Protein AF-A0A0G1RE89-F1 (afdb_monomer_lite)

Sequence (58 aa):
MAREVVRFIQEMRKEAGYEVDNRIKIWYNGLSEVFSGFGELISKETLADGLNEGKSAD

Secondary structure (DSSP, 8-state):
-HHHHHHHHHHHHHHTT--TT--EEEEESS-HHHHHHHHHHHHHHHTEEEEEES----

Structure (mmCIF, N/CA/C/O backbone):
data_AF-A0A0G1RE89-F1
#
_entry.id   AF-A0A0G1RE89-F1
#
loop_
_atom_site.group_PDB
_atom_site.id
_atom_site.type_symbol
_atom_site.label_atom_id
_atom_site.label_alt_id
_atom_site.label_comp_id
_atom_site.label_asym_id
_atom_site.label_entity_id
_atom_site.label_seq_id
_atom_site.pdbx_PDB_ins_code
_atom_site.Cartn_x
_atom_site.Cartn_y
_atom_site.Cartn_z
_atom_site.occupancy
_atom_site.B_iso_or_equiv
_atom_site.auth_seq_id
_atom_site.auth_comp_id
_atom_site.auth_asym_id
_atom_site.auth_atom_id
_atom_site.pdbx_PDB_model_num
ATOM 1 N N . MET A 1 1 ? 3.647 9.327 12.639 1.00 79.94 1 MET A N 1
ATOM 2 C CA . MET A 1 1 ? 2.661 8.244 12.443 1.00 79.94 1 MET A CA 1
ATOM 3 C C . MET A 1 1 ? 2.508 7.891 10.960 1.00 79.94 1 MET A C 1
ATOM 5 O O . MET A 1 1 ? 3.337 7.135 10.480 1.00 79.94 1 MET A O 1
ATOM 9 N N . ALA A 1 2 ? 1.582 8.463 10.173 1.00 89.19 2 ALA A N 1
ATOM 10 C CA . ALA A 1 2 ? 1.379 8.035 8.769 1.00 89.19 2 ALA A CA 1
ATOM 11 C C . ALA A 1 2 ? 2.630 8.154 7.868 1.00 89.19 2 ALA A C 1
ATOM 13 O O . ALA A 1 2 ? 2.951 7.239 7.117 1.00 89.19 2 ALA A O 1
ATOM 14 N N . ARG A 1 3 ? 3.395 9.249 7.996 1.00 92.94 3 ARG A N 1
ATOM 15 C CA . ARG A 1 3 ? 4.658 9.440 7.253 1.00 92.94 3 ARG A CA 1
ATOM 16 C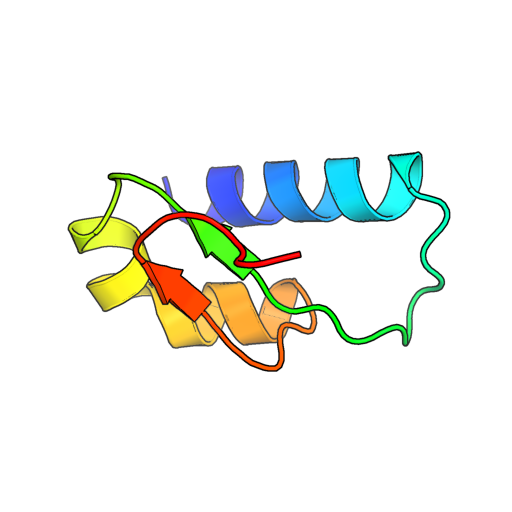 C . ARG A 1 3 ? 5.734 8.406 7.602 1.00 92.94 3 ARG A C 1
ATOM 18 O O . ARG A 1 3 ? 6.539 8.064 6.745 1.00 92.94 3 ARG A O 1
ATOM 25 N N . GLU A 1 4 ? 5.754 7.918 8.840 1.00 95.38 4 GLU A N 1
ATOM 26 C CA . GLU A 1 4 ? 6.713 6.891 9.271 1.00 95.38 4 GLU A CA 1
ATOM 27 C C . GLU A 1 4 ? 6.335 5.527 8.698 1.00 95.38 4 GLU A C 1
ATOM 29 O O . GLU A 1 4 ? 7.213 4.815 8.227 1.00 95.38 4 GLU A O 1
ATOM 34 N N . VAL A 1 5 ? 5.035 5.211 8.639 1.00 94.62 5 VAL A N 1
ATOM 35 C CA . VAL A 1 5 ? 4.529 4.005 7.962 1.00 94.62 5 VAL A CA 1
ATOM 36 C C . VAL A 1 5 ? 4.910 4.019 6.482 1.00 94.62 5 VAL A C 1
ATOM 38 O O . VAL A 1 5 ? 5.469 3.044 5.987 1.00 94.62 5 VAL A O 1
ATOM 41 N N . VAL A 1 6 ? 4.694 5.142 5.787 1.00 96.06 6 VAL A N 1
ATOM 42 C CA . VAL A 1 6 ? 5.106 5.298 4.380 1.00 96.06 6 VAL A CA 1
ATOM 43 C C . VAL A 1 6 ? 6.611 5.097 4.226 1.00 96.06 6 VAL A C 1
ATOM 45 O O . VAL A 1 6 ? 7.038 4.350 3.350 1.00 96.06 6 VAL A O 1
ATOM 48 N N . ARG A 1 7 ? 7.421 5.724 5.089 1.00 96.81 7 ARG A N 1
ATOM 49 C CA . ARG A 1 7 ? 8.879 5.579 5.054 1.00 96.81 7 ARG A CA 1
ATOM 50 C C . ARG A 1 7 ? 9.305 4.121 5.229 1.00 96.81 7 ARG A C 1
ATOM 52 O O . ARG A 1 7 ? 10.105 3.644 4.434 1.00 96.81 7 ARG A O 1
ATOM 59 N N . PHE A 1 8 ? 8.746 3.430 6.217 1.00 95.56 8 PHE A N 1
ATOM 60 C CA . PHE A 1 8 ? 9.057 2.029 6.488 1.00 95.56 8 PHE A CA 1
ATOM 61 C C . PHE A 1 8 ? 8.713 1.133 5.291 1.00 95.56 8 PHE A C 1
ATOM 63 O O . PHE A 1 8 ? 9.536 0.335 4.853 1.00 95.56 8 PHE A O 1
ATOM 70 N N . ILE A 1 9 ? 7.537 1.320 4.685 1.00 95.31 9 ILE A N 1
ATOM 71 C CA . ILE A 1 9 ? 7.137 0.572 3.483 1.00 95.31 9 ILE A CA 1
ATOM 72 C C . ILE A 1 9 ? 8.068 0.868 2.305 1.00 95.31 9 ILE A C 1
ATOM 74 O O . ILE A 1 9 ? 8.433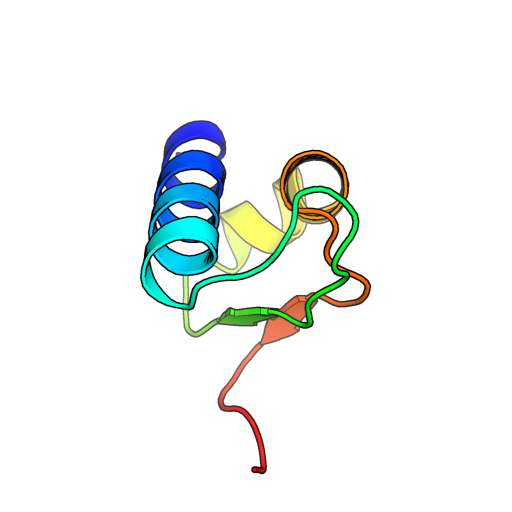 -0.042 1.565 1.00 95.31 9 ILE A O 1
ATOM 78 N N . GLN A 1 10 ? 8.483 2.121 2.129 1.00 95.38 10 GLN A N 1
ATOM 79 C CA . GLN A 1 10 ? 9.395 2.496 1.051 1.00 95.38 10 GLN A CA 1
ATOM 80 C C . GLN A 1 10 ? 10.812 1.946 1.234 1.00 95.38 10 GLN A C 1
ATOM 82 O O . GLN A 1 10 ? 11.469 1.605 0.251 1.00 95.38 10 GLN A O 1
ATOM 87 N N . GLU A 1 11 ? 11.291 1.843 2.472 1.00 96.31 11 GLU A N 1
ATOM 88 C CA . GLU A 1 11 ? 12.552 1.168 2.788 1.00 96.31 11 GLU A CA 1
ATOM 89 C C . GLU A 1 11 ? 12.446 -0.332 2.463 1.00 96.31 11 GL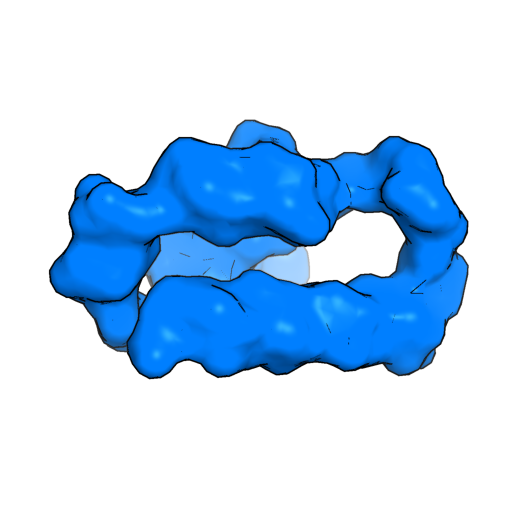U A C 1
ATOM 91 O O . GLU A 1 11 ? 13.258 -0.832 1.685 1.00 96.31 11 GLU A O 1
ATOM 96 N N . MET A 1 12 ? 11.369 -1.004 2.896 1.00 94.50 12 MET A N 1
ATOM 97 C CA . MET A 1 12 ? 11.108 -2.407 2.536 1.00 94.50 12 MET A CA 1
ATOM 98 C C . MET A 1 12 ? 11.033 -2.629 1.017 1.00 94.50 12 MET A C 1
ATOM 100 O O . MET A 1 12 ? 11.552 -3.624 0.515 1.00 94.50 12 MET A O 1
ATOM 104 N N . ARG A 1 13 ? 10.422 -1.702 0.259 1.00 94.38 13 ARG A N 1
ATOM 105 C CA . ARG A 1 13 ? 10.359 -1.796 -1.210 1.00 94.38 13 ARG A CA 1
ATOM 106 C C . ARG A 1 13 ? 11.749 -1.835 -1.841 1.00 94.38 13 ARG A C 1
ATOM 108 O O . ARG A 1 13 ? 11.995 -2.642 -2.733 1.00 94.38 13 ARG A O 1
ATOM 115 N N . LYS A 1 14 ? 12.651 -0.977 -1.365 1.00 94.19 14 LYS A N 1
ATOM 116 C CA . LYS A 1 14 ? 14.031 -0.905 -1.857 1.00 94.19 14 LYS A CA 1
ATOM 117 C C . LYS A 1 14 ? 14.826 -2.150 -1.487 1.00 94.19 14 LYS A C 1
ATOM 119 O O . LYS A 1 14 ? 15.535 -2.678 -2.334 1.00 94.19 14 LYS A O 1
ATOM 124 N N . GLU A 1 15 ? 14.692 -2.626 -0.251 1.00 95.31 15 GLU A N 1
ATOM 125 C CA . GLU A 1 15 ? 15.384 -3.831 0.225 1.00 95.31 15 GLU A CA 1
ATOM 126 C C . GLU A 1 15 ? 14.951 -5.089 -0.534 1.00 95.31 15 GLU A C 1
ATOM 128 O O . GLU A 1 15 ? 15.782 -5.941 -0.840 1.00 95.31 15 GLU A O 1
ATOM 133 N N . ALA A 1 16 ? 13.671 -5.177 -0.900 1.00 92.94 16 ALA A N 1
ATOM 134 C CA . ALA A 1 16 ? 13.140 -6.255 -1.729 1.00 92.94 16 ALA A CA 1
ATOM 135 C C . ALA A 1 16 ? 13.489 -6.121 -3.227 1.00 92.94 16 ALA A C 1
ATOM 137 O O . ALA A 1 16 ? 13.159 -7.014 -4.005 1.00 92.94 16 ALA A O 1
ATOM 138 N N . GLY A 1 17 ? 14.146 -5.031 -3.643 1.00 94.38 17 GLY A N 1
ATOM 139 C CA . GLY A 1 17 ? 14.541 -4.801 -5.034 1.00 94.38 17 GLY A CA 1
ATOM 140 C C . GLY A 1 17 ? 13.385 -4.433 -5.967 1.00 94.38 17 GLY A C 1
ATOM 141 O O . GLY A 1 17 ? 13.488 -4.669 -7.167 1.00 94.38 17 GLY A O 1
ATOM 142 N N . TYR A 1 18 ? 12.286 -3.879 -5.442 1.00 92.31 18 TYR A N 1
ATOM 143 C CA . TYR A 1 18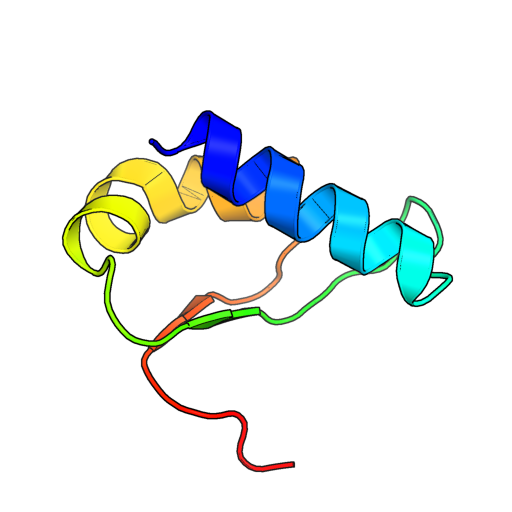 ? 11.195 -3.390 -6.284 1.00 92.31 18 TYR A CA 1
ATOM 144 C C . TYR A 1 18 ? 11.618 -2.144 -7.064 1.00 92.31 18 TYR A C 1
ATOM 146 O O . TYR A 1 18 ? 12.152 -1.186 -6.499 1.00 92.31 18 TYR A O 1
ATOM 154 N N . GLU A 1 19 ? 11.273 -2.124 -8.346 1.00 91.06 19 GLU A N 1
ATOM 155 C CA . GLU A 1 19 ? 11.427 -0.947 -9.194 1.00 91.06 19 GLU A CA 1
ATOM 156 C C . GLU A 1 19 ? 10.403 0.142 -8.837 1.00 91.06 19 GLU A C 1
ATOM 158 O O . GLU A 1 19 ? 9.412 -0.071 -8.120 1.00 91.06 19 GLU A O 1
ATOM 163 N N . VAL A 1 20 ? 10.650 1.356 -9.337 1.00 85.81 20 VAL A N 1
ATOM 164 C CA . VAL A 1 20 ? 9.875 2.550 -8.964 1.00 85.81 20 VAL A CA 1
ATOM 165 C C . VAL A 1 20 ? 8.385 2.415 -9.283 1.00 85.81 20 VAL A C 1
ATOM 167 O O . VAL A 1 20 ? 7.563 2.938 -8.535 1.00 85.81 20 VAL A O 1
ATOM 170 N N . ASP A 1 21 ? 8.033 1.698 -10.348 1.00 92.50 21 ASP A N 1
ATOM 171 C CA . ASP A 1 21 ? 6.669 1.533 -10.859 1.00 92.50 21 ASP A CA 1
ATOM 172 C C . ASP A 1 21 ? 5.960 0.273 -10.342 1.00 92.50 21 ASP A C 1
ATOM 174 O O . ASP A 1 21 ? 4.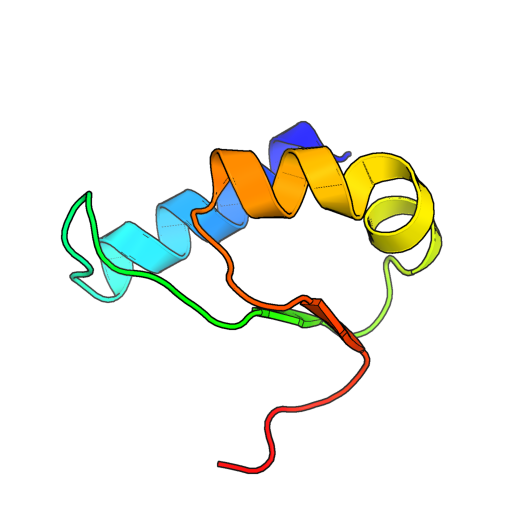772 0.073 -10.610 1.00 92.50 21 ASP A O 1
ATOM 178 N N . ASN A 1 22 ? 6.669 -0.568 -9.586 1.00 95.19 22 ASN A N 1
ATOM 179 C CA . ASN A 1 22 ? 6.120 -1.817 -9.093 1.00 95.19 22 ASN A CA 1
ATOM 180 C C . ASN A 1 22 ? 4.994 -1.540 -8.094 1.00 95.19 22 ASN A C 1
ATOM 182 O O . ASN A 1 22 ? 5.153 -0.787 -7.126 1.00 95.19 22 ASN A O 1
ATOM 186 N N . ARG A 1 23 ? 3.849 -2.180 -8.343 1.00 95.00 23 ARG A N 1
ATOM 187 C CA . ARG A 1 23 ? 2.694 -2.168 -7.451 1.00 95.00 23 ARG A CA 1
ATOM 188 C C . ARG A 1 23 ? 2.815 -3.267 -6.411 1.00 95.00 23 ARG A C 1
ATOM 190 O O . ARG A 1 23 ? 3.262 -4.369 -6.718 1.00 95.00 23 ARG A O 1
ATOM 197 N N . ILE A 1 24 ? 2.391 -2.964 -5.189 1.00 94.44 24 ILE A N 1
ATOM 198 C CA . ILE A 1 24 ? 2.441 -3.905 -4.066 1.00 94.44 24 ILE A CA 1
ATOM 199 C C . ILE A 1 24 ? 1.063 -4.093 -3.440 1.00 94.44 24 ILE A C 1
ATOM 201 O O . ILE A 1 24 ? 0.171 -3.258 -3.569 1.00 94.44 24 ILE A O 1
ATOM 205 N N . LYS A 1 25 ? 0.897 -5.187 -2.703 1.00 94.69 25 LYS A N 1
ATOM 206 C CA . LYS A 1 25 ? -0.192 -5.344 -1.739 1.00 94.69 25 LYS A CA 1
ATOM 207 C C . LYS A 1 25 ? 0.408 -5.296 -0.346 1.00 94.69 25 LYS A C 1
ATOM 209 O O . LYS A 1 25 ? 1.461 -5.881 -0.104 1.00 94.69 25 LYS A O 1
ATOM 214 N N . ILE A 1 26 ? -0.248 -4.575 0.551 1.00 94.38 26 ILE A N 1
ATOM 215 C CA . ILE A 1 26 ? 0.207 -4.429 1.928 1.00 94.38 26 ILE A CA 1
ATOM 216 C C . ILE A 1 26 ? -0.714 -5.250 2.815 1.00 94.38 26 ILE A C 1
ATOM 218 O O . ILE A 1 26 ? -1.938 -5.115 2.747 1.00 94.38 26 ILE A O 1
ATOM 222 N N . TRP A 1 27 ? -0.101 -6.062 3.670 1.00 94.44 27 TRP A N 1
ATOM 223 C CA . TRP A 1 27 ? -0.760 -6.696 4.801 1.00 94.44 27 TRP A CA 1
ATOM 224 C C . TRP A 1 27 ? -0.204 -6.104 6.086 1.00 94.44 27 TRP A C 1
ATOM 226 O O . TRP A 1 27 ? 1.012 -5.964 6.228 1.00 94.44 27 TRP A O 1
ATOM 236 N N . TYR A 1 28 ? -1.085 -5.729 7.004 1.00 92.88 28 TYR A N 1
ATOM 237 C CA . TYR A 1 28 ? -0.700 -5.117 8.269 1.00 92.88 28 TYR A CA 1
ATOM 238 C C . TYR A 1 28 ? -1.464 -5.746 9.431 1.00 92.88 28 TYR A C 1
ATOM 240 O O . TYR A 1 28 ? -2.605 -6.173 9.288 1.00 92.88 28 TYR A O 1
ATOM 248 N N . ASN A 1 29 ? -0.843 -5.778 10.607 1.00 93.38 29 ASN A N 1
ATOM 249 C CA . ASN A 1 29 ? -1.496 -6.195 11.842 1.00 93.38 29 ASN A CA 1
ATOM 250 C C . ASN A 1 29 ? -1.339 -5.089 12.891 1.00 93.38 29 ASN A C 1
ATOM 252 O O . ASN A 1 29 ? -0.215 -4.679 13.187 1.00 93.38 29 ASN A O 1
ATOM 256 N N . GLY A 1 30 ? -2.456 -4.605 13.437 1.00 90.31 30 GLY A N 1
ATOM 257 C CA . GLY A 1 30 ? -2.496 -3.407 14.279 1.00 90.31 30 GLY A CA 1
ATOM 258 C C . GLY A 1 30 ? -2.413 -2.105 13.474 1.00 90.31 30 GLY A C 1
ATOM 259 O O . GLY A 1 30 ? -2.465 -2.109 12.250 1.00 90.31 30 GLY A O 1
ATOM 260 N N . LEU A 1 31 ? -2.299 -0.964 14.162 1.00 90.75 31 LEU A N 1
ATOM 261 C CA . LEU A 1 31 ? -2.317 0.376 13.543 1.00 90.75 31 LEU A CA 1
ATOM 262 C C . LEU A 1 31 ? -3.588 0.667 12.715 1.00 90.75 31 LEU A C 1
ATOM 264 O O . LEU A 1 31 ? -3.565 1.528 11.833 1.00 90.75 31 LEU A O 1
ATOM 268 N N . SER A 1 32 ? -4.703 -0.007 13.008 1.00 91.38 32 SER A N 1
ATOM 269 C CA . SER A 1 32 ? -5.946 0.079 12.232 1.00 91.38 32 SER A CA 1
ATOM 270 C C . SER A 1 32 ? -6.475 1.518 12.148 1.00 91.38 32 SER A C 1
ATOM 272 O O . SER A 1 32 ? -6.931 1.937 11.091 1.00 91.38 32 SER A O 1
ATOM 274 N N . GLU A 1 33 ? -6.313 2.329 13.201 1.00 93.00 33 GLU A N 1
ATOM 275 C CA . GLU A 1 33 ? -6.655 3.763 13.185 1.00 93.00 33 GLU A CA 1
ATOM 276 C C . GLU A 1 33 ? -5.837 4.561 12.154 1.00 93.00 33 GLU A C 1
ATOM 278 O O . GLU A 1 33 ? -6.360 5.453 11.486 1.00 93.00 33 GLU A O 1
ATOM 283 N N . VAL A 1 34 ? -4.556 4.221 11.974 1.00 93.81 34 VAL A N 1
ATOM 284 C CA . VAL A 1 34 ? -3.668 4.890 11.013 1.00 93.81 34 VAL A CA 1
ATOM 285 C C . VAL A 1 34 ? -4.024 4.482 9.588 1.00 93.81 34 VAL A C 1
ATOM 287 O O . VAL A 1 34 ? -4.147 5.349 8.724 1.00 93.81 34 VAL A O 1
ATOM 290 N N . PHE A 1 35 ? -4.221 3.188 9.333 1.00 93.75 35 PHE A N 1
ATOM 291 C CA . PHE A 1 35 ? -4.611 2.704 8.007 1.00 93.75 35 PHE A CA 1
ATOM 292 C C . PHE A 1 35 ? -6.037 3.132 7.633 1.00 93.75 35 PHE A C 1
ATOM 294 O O . PHE A 1 35 ? -6.280 3.464 6.476 1.00 93.75 35 PHE A O 1
ATOM 301 N N . SER A 1 36 ? -6.953 3.237 8.600 1.00 93.25 36 SER A N 1
ATOM 302 C CA . SER A 1 36 ? -8.302 3.763 8.371 1.00 93.25 36 SER A CA 1
ATOM 303 C C . SER A 1 36 ? -8.306 5.269 8.099 1.00 93.25 36 SER A C 1
ATOM 305 O O . SER A 1 36 ? -9.074 5.723 7.257 1.00 93.25 36 SER A O 1
ATOM 307 N N . GLY A 1 37 ? -7.483 6.056 8.801 1.00 95.06 37 GLY A N 1
ATOM 308 C CA . GLY A 1 37 ? -7.450 7.516 8.647 1.00 95.06 37 GLY A CA 1
ATOM 309 C C . GLY A 1 37 ? -6.574 8.014 7.493 1.00 95.06 37 GLY A C 1
ATOM 310 O O . GLY A 1 37 ? -6.838 9.073 6.929 1.00 95.06 37 GLY A O 1
ATOM 311 N N . PHE A 1 38 ? -5.530 7.264 7.130 1.00 96.38 38 PHE A N 1
ATOM 312 C CA . PHE A 1 38 ? -4.518 7.675 6.150 1.00 96.38 38 PHE A CA 1
ATOM 313 C C . PHE A 1 38 ? -4.312 6.660 5.018 1.00 96.38 38 PHE A C 1
ATOM 315 O O . PHE A 1 38 ? -3.334 6.770 4.279 1.00 96.38 38 PHE A O 1
ATOM 322 N N . GLY A 1 39 ? -5.206 5.682 4.857 1.00 95.19 39 GLY A N 1
ATOM 323 C CA . GLY A 1 39 ? -5.053 4.598 3.884 1.00 95.19 39 GLY A CA 1
ATOM 324 C C . GLY A 1 39 ? -4.865 5.072 2.442 1.00 95.19 39 GLY A C 1
ATOM 325 O O . GLY A 1 39 ? -4.030 4.525 1.725 1.00 95.19 39 GLY A O 1
ATOM 326 N N . GLU A 1 40 ? -5.558 6.135 2.026 1.00 96.00 40 GLU A N 1
ATOM 327 C CA . GLU A 1 40 ? -5.394 6.712 0.684 1.00 96.00 40 GLU A CA 1
ATOM 328 C C . GLU A 1 40 ? -3.992 7.308 0.485 1.00 96.00 40 GLU A C 1
ATOM 330 O O . GLU A 1 40 ? -3.329 7.027 -0.514 1.00 96.00 40 GLU A O 1
ATOM 335 N N . LEU A 1 41 ? -3.500 8.068 1.472 1.00 96.25 41 LEU A N 1
ATOM 336 C CA . LEU A 1 41 ? -2.146 8.624 1.457 1.00 96.25 41 LEU A CA 1
ATOM 337 C C . LEU A 1 41 ? -1.101 7.505 1.429 1.00 96.25 41 LEU A C 1
ATOM 339 O O . LEU A 1 41 ? -0.189 7.544 0.610 1.00 96.25 41 LEU A O 1
ATOM 343 N N . ILE A 1 42 ? -1.244 6.503 2.299 1.00 96.31 42 ILE A N 1
ATOM 344 C CA . ILE A 1 42 ? -0.315 5.372 2.367 1.00 96.31 42 ILE A CA 1
ATOM 345 C C . ILE A 1 42 ? -0.304 4.632 1.031 1.00 96.31 42 ILE A C 1
ATOM 347 O O . ILE A 1 42 ? 0.772 4.403 0.485 1.00 96.31 42 ILE A O 1
ATOM 351 N N . SER A 1 43 ? -1.470 4.317 0.466 1.00 96.31 43 SER A N 1
ATOM 352 C CA . SER A 1 43 ? -1.567 3.582 -0.801 1.00 96.31 43 SER A CA 1
ATOM 353 C C . SER A 1 43 ? -0.942 4.352 -1.956 1.00 96.31 43 SER A C 1
ATOM 355 O O . SER A 1 43 ? -0.140 3.798 -2.706 1.00 96.31 43 SER A O 1
ATOM 357 N N . LYS A 1 44 ? -1.241 5.649 -2.069 1.00 96.19 44 LYS A N 1
ATOM 358 C CA . LYS A 1 44 ? -0.686 6.503 -3.119 1.00 96.19 44 LYS A CA 1
ATOM 359 C C . LYS A 1 44 ? 0.831 6.616 -3.012 1.00 96.19 44 LYS A C 1
ATOM 361 O O . LYS A 1 44 ? 1.530 6.389 -3.995 1.00 96.19 44 LYS A O 1
ATOM 366 N N . GLU A 1 45 ? 1.332 6.933 -1.823 1.00 95.81 45 GLU A N 1
ATOM 367 C CA . GLU A 1 45 ? 2.759 7.163 -1.610 1.00 95.81 45 GLU A CA 1
ATOM 368 C C . GLU A 1 45 ? 3.572 5.875 -1.693 1.00 95.81 45 GLU A C 1
ATOM 370 O O . GLU A 1 45 ? 4.765 5.955 -1.940 1.00 95.81 45 GLU A O 1
ATOM 375 N 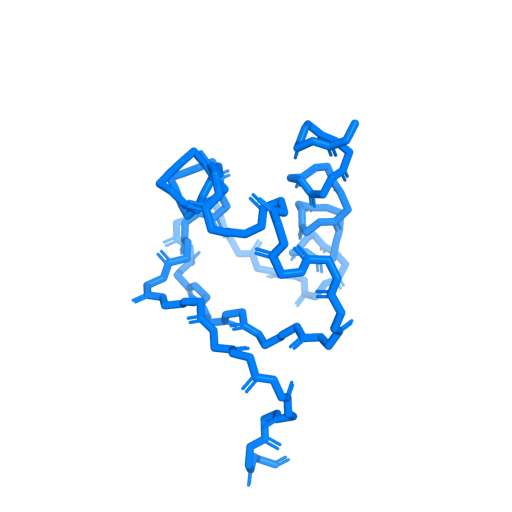N . THR A 1 46 ? 2.964 4.698 -1.510 1.00 95.69 46 THR A N 1
ATOM 376 C CA . THR A 1 46 ? 3.655 3.395 -1.557 1.00 95.69 46 THR A CA 1
ATOM 377 C C . THR A 1 46 ? 3.340 2.572 -2.803 1.00 95.69 46 THR A C 1
ATOM 379 O O . THR A 1 46 ? 3.875 1.474 -2.941 1.00 95.69 46 THR A O 1
ATOM 382 N N . LEU A 1 47 ? 2.547 3.109 -3.737 1.00 96.12 47 LEU A N 1
ATOM 383 C CA . LEU A 1 47 ? 2.009 2.399 -4.905 1.00 96.12 47 LEU A CA 1
ATOM 384 C C . LEU A 1 47 ? 1.315 1.076 -4.540 1.00 96.12 47 LEU A C 1
ATOM 386 O O . LEU A 1 47 ? 1.457 0.072 -5.240 1.00 96.12 47 LEU A O 1
ATOM 390 N N . ALA A 1 48 ? 0.573 1.075 -3.434 1.00 96.44 48 ALA A N 1
ATOM 391 C CA . ALA A 1 48 ? -0.177 -0.094 -3.013 1.00 96.44 48 ALA A CA 1
ATOM 392 C C . ALA A 1 48 ? -1.518 -0.188 -3.749 1.00 96.44 48 ALA A C 1
ATOM 394 O O . ALA A 1 48 ? -2.276 0.781 -3.793 1.00 96.44 48 ALA A O 1
ATOM 395 N N . ASP A 1 49 ? -1.825 -1.374 -4.265 1.00 96.00 49 ASP A N 1
ATOM 396 C CA . ASP A 1 49 ? -3.114 -1.698 -4.890 1.00 96.00 49 ASP A CA 1
ATOM 397 C C . ASP A 1 49 ? -4.133 -2.238 -3.873 1.00 96.00 49 ASP A C 1
ATOM 399 O O . ASP A 1 49 ? -5.299 -2.455 -4.197 1.00 96.00 49 ASP A O 1
ATOM 403 N N . GLY A 1 50 ? -3.709 -2.466 -2.629 1.00 94.25 50 GLY A N 1
ATOM 404 C CA . GLY A 1 50 ? -4.595 -2.894 -1.556 1.00 94.25 50 GLY A CA 1
ATOM 405 C C . GLY A 1 50 ? -3.930 -2.859 -0.186 1.00 94.25 50 GLY A C 1
ATOM 406 O O . GLY A 1 50 ? -2.746 -3.179 -0.047 1.00 94.25 50 GLY A O 1
ATOM 407 N N . LEU A 1 51 ? -4.727 -2.497 0.817 1.00 95.44 51 LEU A N 1
ATOM 408 C CA . LEU A 1 51 ? -4.381 -2.527 2.233 1.00 95.44 51 LEU A CA 1
ATOM 409 C C . LEU A 1 51 ? -5.266 -3.579 2.905 1.00 95.44 51 LEU A C 1
ATOM 411 O O . LEU A 1 51 ? -6.486 -3.439 2.910 1.00 95.44 51 LEU A O 1
ATOM 415 N N . ASN A 1 52 ? -4.659 -4.633 3.439 1.00 94.69 52 ASN A N 1
ATOM 416 C CA . ASN A 1 52 ? -5.371 -5.765 4.019 1.00 94.69 52 ASN A CA 1
ATOM 417 C C . ASN A 1 52 ? -4.957 -5.932 5.482 1.00 94.69 52 ASN A C 1
ATOM 419 O O . ASN A 1 52 ? -3.777 -6.097 5.785 1.00 94.69 52 ASN A O 1
ATOM 423 N N . GLU A 1 53 ? -5.919 -5.912 6.396 1.00 94.12 53 GLU A N 1
ATOM 424 C CA . GLU A 1 53 ? -5.644 -6.233 7.794 1.00 94.12 53 GLU A CA 1
ATOM 425 C C . GLU A 1 53 ? -5.483 -7.751 7.966 1.00 94.12 53 GLU A C 1
ATOM 427 O O . GLU A 1 53 ? -6.262 -8.540 7.429 1.00 94.12 53 GLU A O 1
ATOM 432 N N . GLY A 1 54 ? -4.462 -8.167 8.713 1.00 91.88 54 GLY A N 1
ATOM 433 C CA . GLY A 1 54 ? -4.130 -9.565 8.968 1.00 91.88 54 GLY A CA 1
ATOM 434 C C . GLY A 1 54 ? -2.813 -10.003 8.328 1.00 91.88 54 GLY A C 1
ATOM 435 O O . GLY A 1 54 ? -1.893 -9.212 8.122 1.00 91.88 54 GLY A O 1
ATOM 436 N N . LYS A 1 55 ? -2.694 -11.307 8.069 1.00 83.38 55 LYS A N 1
ATOM 437 C CA . LYS A 1 55 ? -1.516 -11.914 7.435 1.00 83.38 55 LYS A CA 1
ATOM 438 C C . LYS A 1 55 ? -1.800 -12.179 5.959 1.00 83.38 55 LYS A C 1
ATOM 440 O O . LYS A 1 55 ? -2.942 -12.476 5.609 1.00 83.38 55 LYS A O 1
ATOM 445 N N . SER A 1 56 ? -0.765 -12.101 5.122 1.00 82.31 56 SER A N 1
ATOM 446 C CA . SER A 1 56 ? -0.860 -12.640 3.762 1.00 82.31 56 SER A CA 1
ATOM 447 C C . SER A 1 56 ? -1.145 -14.142 3.826 1.00 82.31 56 SER A C 1
ATOM 449 O O . SER A 1 56 ? -0.717 -14.810 4.770 1.00 82.31 56 SER A O 1
ATOM 451 N N . ALA A 1 57 ? -1.901 -14.645 2.852 1.00 70.38 57 ALA A N 1
ATOM 452 C CA . ALA A 1 57 ? -2.227 -16.064 2.721 1.00 70.38 57 ALA A CA 1
ATOM 453 C C . ALA A 1 57 ? -1.210 -16.839 1.858 1.00 70.38 57 ALA A C 1
ATOM 455 O O . ALA A 1 57 ? -1.414 -18.033 1.646 1.00 70.38 57 ALA A O 1
ATOM 456 N N . ASP A 1 58 ? -0.167 -16.161 1.366 1.00 58.28 58 ASP A N 1
ATOM 457 C CA . ASP A 1 58 ? 0.958 -16.758 0.628 1.00 58.28 58 ASP A CA 1
ATOM 458 C C . ASP A 1 58 ? 1.966 -17.466 1.549 1.00 58.28 58 ASP A C 1
ATOM 460 O O . ASP A 1 58 ? 2.262 -16.926 2.645 1.00 58.28 58 ASP A O 1
#

Radius of gyration: 10.84 Å; chains: 1; bounding box: 24×26×25 Å

pLDDT: mean 92.55, std 6.42, range [58.28, 96.81]

Foldseek 3Di:
DLVVLLVVLVVVCVVVPHDPQDEAADEDEDPVVSCVVCVVVSCVSNVYPYYHYDDDPD